Protein AF-A0A9R1DKD6-F1 (afdb_monomer_lite)

InterPro domains:
  IPR001099 Chalcone/stilbene synthase, N-terminal [PF00195] (12-68)
  IPR011141 Polyketide synthase, type III [PTHR11877] (12-68)
  IPR016039 Thiolase-like [G3DSA:3.40.47.10] (4-68)
  IPR016039 Thiolase-like [SSF53901] (11-68)

pLDDT: mean 88.77, std 13.73, range [42.34, 98.12]

Radius of gyration: 31.45 Å; chains: 1; bounding box: 58×48×68 Å

Organism: Triticum aestivum (NCBI:txid4565)

Sequence (68 aa):
MAPVETTAVTVEEAMRAQRAEGPATVLAIGTATPDNCVSQADYADYYFRVTKSEHLVDLRKKFKRMCK

Secondary structure (DSSP, 8-state):
----------HHHHHHHTPPPS------------S----HHHHHHHHHHHTT-TT-HHHHHHHHHHT-

Structure (mmCIF, N/CA/C/O backbone):
data_AF-A0A9R1DKD6-F1
#
_entry.id   AF-A0A9R1DKD6-F1
#
loop_
_atom_site.group_PDB
_atom_site.id
_atom_site.type_symbol
_atom_site.label_atom_id
_atom_site.label_alt_id
_atom_site.label_comp_id
_atom_site.label_asym_id
_atom_site.label_entity_id
_atom_site.label_seq_id
_atom_site.pdbx_PDB_ins_code
_atom_site.Cartn_x
_atom_site.Cartn_y
_atom_site.Cartn_z
_atom_site.occupancy
_atom_site.B_iso_or_equiv
_atom_site.auth_seq_id
_atom_site.auth_comp_id
_atom_site.auth_asym_id
_atom_site.auth_atom_id
_atom_site.pdbx_PDB_model_num
ATOM 1 N N . MET A 1 1 ? -36.086 38.054 52.057 1.00 42.34 1 MET A N 1
ATOM 2 C CA . MET A 1 1 ? -35.258 37.636 50.909 1.00 42.34 1 MET A CA 1
ATOM 3 C C . MET A 1 1 ? -34.972 36.157 51.109 1.00 42.34 1 MET A C 1
ATOM 5 O O . MET A 1 1 ? -34.266 35.832 52.053 1.00 42.34 1 MET A O 1
ATOM 9 N N . ALA A 1 2 ? -35.650 35.273 50.373 1.00 46.91 2 ALA A N 1
ATOM 10 C CA . ALA A 1 2 ? -35.446 33.827 50.503 1.00 46.91 2 ALA A CA 1
ATOM 11 C C . ALA A 1 2 ? -34.014 33.462 50.065 1.00 46.91 2 ALA A C 1
ATOM 13 O O . ALA A 1 2 ? -33.487 34.146 49.180 1.00 46.91 2 ALA A O 1
ATOM 14 N N . PRO A 1 3 ? -33.368 32.440 50.655 1.00 53.12 3 PRO A N 1
ATOM 15 C CA . PRO A 1 3 ? -32.086 31.996 50.148 1.00 53.12 3 PRO A CA 1
ATOM 16 C C . PRO A 1 3 ? -32.323 31.345 48.786 1.00 53.12 3 PRO A C 1
ATOM 18 O O . PRO A 1 3 ? -33.174 30.472 48.637 1.00 53.12 3 PRO A O 1
ATOM 21 N N . VAL A 1 4 ? -31.596 31.824 47.783 1.00 55.81 4 VAL A N 1
ATOM 22 C CA . VAL A 1 4 ? -31.490 31.166 46.485 1.00 55.81 4 VAL A CA 1
ATOM 23 C C . VAL A 1 4 ? -30.799 29.829 46.740 1.00 55.81 4 VAL A C 1
ATOM 25 O O . VAL A 1 4 ? -29.616 29.804 47.079 1.00 55.81 4 VAL A O 1
ATOM 28 N N . GLU A 1 5 ? -31.538 28.725 46.624 1.00 52.78 5 GLU A N 1
ATOM 29 C CA . GLU A 1 5 ? -30.958 27.385 46.535 1.00 52.78 5 GLU A CA 1
ATOM 30 C C . GLU A 1 5 ? -30.219 27.269 45.201 1.00 52.78 5 GLU A C 1
ATOM 32 O O . GLU A 1 5 ? -30.727 26.757 44.206 1.00 52.78 5 GLU A O 1
ATOM 37 N N . THR A 1 6 ? -28.989 27.773 45.165 1.00 56.84 6 THR A N 1
ATOM 38 C CA . THR A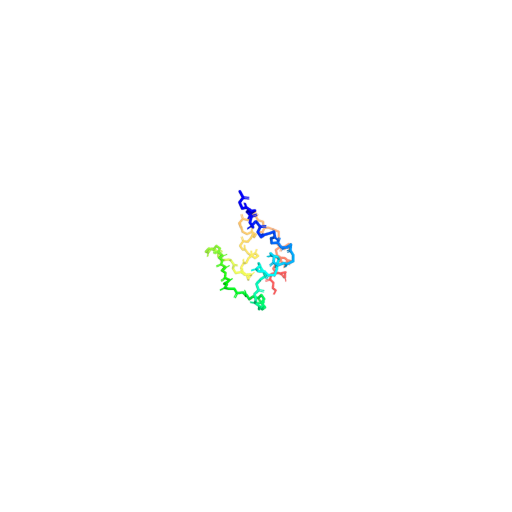 1 6 ? -28.026 27.327 44.167 1.00 56.84 6 THR A CA 1
ATOM 39 C C . THR A 1 6 ? -27.584 25.945 44.617 1.00 56.84 6 THR A C 1
ATOM 41 O O . THR A 1 6 ? -26.729 25.817 45.493 1.00 56.84 6 THR A O 1
ATOM 44 N N . THR A 1 7 ? -28.199 24.903 44.059 1.00 57.34 7 THR A N 1
ATOM 45 C CA . THR A 1 7 ? -27.736 23.523 44.212 1.00 57.34 7 THR A CA 1
ATOM 46 C C . THR A 1 7 ? -26.310 23.453 43.678 1.00 57.34 7 THR A C 1
ATOM 48 O O . THR A 1 7 ? -26.088 23.399 42.466 1.00 57.34 7 THR A O 1
ATOM 51 N N . ALA A 1 8 ? -25.329 23.541 44.573 1.00 67.19 8 ALA A N 1
ATOM 52 C CA . ALA A 1 8 ? -23.935 23.322 44.241 1.00 67.19 8 ALA A CA 1
ATOM 53 C C . ALA A 1 8 ? -23.797 21.846 43.863 1.00 67.19 8 ALA A C 1
ATOM 55 O O . ALA A 1 8 ? -23.685 20.986 44.732 1.00 67.19 8 ALA A O 1
ATOM 56 N N . VAL A 1 9 ? -23.892 21.555 42.563 1.00 73.19 9 VAL A N 1
ATOM 57 C CA . VAL A 1 9 ? -23.674 20.210 42.031 1.00 73.19 9 VAL A CA 1
ATOM 58 C C . VAL A 1 9 ? -22.269 19.800 42.438 1.00 73.19 9 VAL A C 1
ATOM 60 O O . VAL A 1 9 ? -21.299 20.519 42.170 1.00 73.19 9 VAL A O 1
ATOM 63 N N . THR A 1 10 ? -22.156 18.671 43.126 1.00 85.06 10 THR A N 1
ATOM 64 C CA . THR A 1 10 ? -20.846 18.180 43.536 1.00 85.06 10 THR A CA 1
ATOM 65 C C . THR A 1 10 ? -20.063 17.746 42.299 1.00 85.06 10 THR A C 1
ATOM 67 O O . THR A 1 10 ? -20.625 17.314 41.288 1.00 85.06 10 THR A O 1
ATOM 70 N N . VAL A 1 11 ? -18.736 17.854 42.356 1.00 84.75 11 VAL A N 1
ATOM 71 C CA . VAL A 1 11 ? -17.872 17.458 41.231 1.00 84.75 11 VAL A CA 1
ATOM 72 C C . VAL A 1 11 ? -18.103 15.987 40.851 1.00 84.75 11 VAL A C 1
ATOM 74 O O . VAL A 1 11 ? -18.078 15.638 39.673 1.00 84.75 11 VAL A O 1
ATOM 77 N N . GLU A 1 12 ? -18.398 15.135 41.832 1.00 83.44 12 GLU A N 1
ATOM 78 C CA . GLU A 1 12 ? -18.659 13.706 41.639 1.00 83.44 12 GLU A CA 1
ATOM 79 C C . GLU A 1 12 ? -19.958 13.437 40.863 1.00 83.44 12 GLU A C 1
ATOM 81 O O . GLU A 1 12 ? -19.970 12.616 39.941 1.00 83.44 12 GLU A O 1
ATOM 86 N N . GLU A 1 13 ? -21.040 14.155 41.176 1.00 86.88 13 GLU A N 1
ATOM 87 C CA . GLU A 1 13 ? -22.321 14.047 40.464 1.00 86.88 13 GLU A CA 1
ATOM 88 C C . GLU A 1 13 ? -22.206 14.543 39.022 1.00 86.88 13 GLU A C 1
ATOM 90 O O . GLU A 1 13 ? -22.678 13.876 38.096 1.00 86.88 13 GLU A O 1
ATOM 95 N N . ALA A 1 14 ? -21.513 15.667 38.821 1.00 87.19 14 ALA A N 1
ATOM 96 C CA . ALA A 1 14 ? -21.249 16.204 37.490 1.00 87.19 14 ALA A CA 1
ATOM 97 C C . ALA A 1 14 ? -20.438 15.215 36.632 1.00 87.19 14 ALA A C 1
ATOM 99 O O . ALA A 1 14 ? -20.781 14.967 35.475 1.00 87.19 14 ALA A O 1
ATOM 100 N N . MET A 1 15 ? -19.406 14.588 37.209 1.00 83.94 15 MET A N 1
ATOM 101 C CA . MET A 1 15 ? -18.597 13.581 36.518 1.00 83.94 15 MET A CA 1
ATOM 102 C C . MET A 1 15 ? -19.379 12.305 36.201 1.00 83.94 15 MET A C 1
ATOM 104 O O . MET A 1 15 ? -19.159 11.704 35.150 1.00 83.94 15 MET A O 1
ATOM 108 N N . ARG A 1 16 ? -20.286 11.873 37.086 1.00 87.81 16 ARG A N 1
ATOM 109 C CA . ARG A 1 16 ? -21.128 10.695 36.843 1.00 87.81 16 ARG A CA 1
ATOM 110 C C . ARG A 1 16 ? -22.109 10.935 35.696 1.00 87.81 16 ARG A C 1
ATOM 112 O O . ARG A 1 16 ? -22.234 10.062 34.845 1.00 87.81 16 ARG A O 1
ATOM 119 N N . ALA A 1 17 ? -22.746 12.106 35.650 1.00 88.75 17 ALA A N 1
ATOM 120 C CA . ALA A 1 17 ? -23.707 12.464 34.604 1.00 88.75 17 ALA A CA 1
ATOM 121 C C . ALA A 1 17 ? -23.075 12.581 33.203 1.00 88.75 17 ALA A C 1
ATOM 123 O O . ALA A 1 17 ? -23.762 12.412 32.202 1.00 88.75 17 ALA A O 1
ATOM 124 N N . GLN A 1 18 ? -21.770 12.861 33.124 1.00 88.44 18 GLN A N 1
ATOM 125 C CA . GLN A 1 18 ? -21.035 12.985 31.861 1.00 88.44 18 GLN A CA 1
ATOM 126 C C . GLN A 1 18 ? -20.456 11.662 31.335 1.00 88.44 18 GLN A C 1
ATOM 128 O O . GLN A 1 18 ? -19.949 11.629 30.211 1.00 88.44 18 GLN A O 1
ATOM 133 N N . ARG A 1 19 ? -20.474 10.575 32.119 1.00 89.69 19 ARG A N 1
ATOM 134 C CA . ARG A 1 19 ? -19.903 9.294 31.680 1.00 89.69 19 ARG A CA 1
ATOM 135 C C . ARG A 1 19 ? -20.770 8.648 30.605 1.00 89.69 19 ARG A C 1
ATOM 137 O O . ARG A 1 19 ? -21.985 8.571 30.736 1.00 89.69 19 ARG A O 1
ATOM 144 N N . ALA A 1 20 ? -20.114 8.115 29.577 1.00 90.31 20 ALA A N 1
ATOM 145 C CA . ALA A 1 20 ? -20.758 7.215 28.635 1.00 90.31 20 ALA A CA 1
ATOM 146 C C . ALA A 1 20 ? -21.099 5.889 29.327 1.00 90.31 20 ALA A C 1
ATOM 148 O O . ALA A 1 20 ? -20.304 5.357 30.109 1.00 90.31 20 ALA A O 1
ATOM 149 N N . GLU A 1 21 ? -22.269 5.348 29.013 1.00 89.44 21 GLU A N 1
ATOM 150 C CA . GLU A 1 21 ? -22.6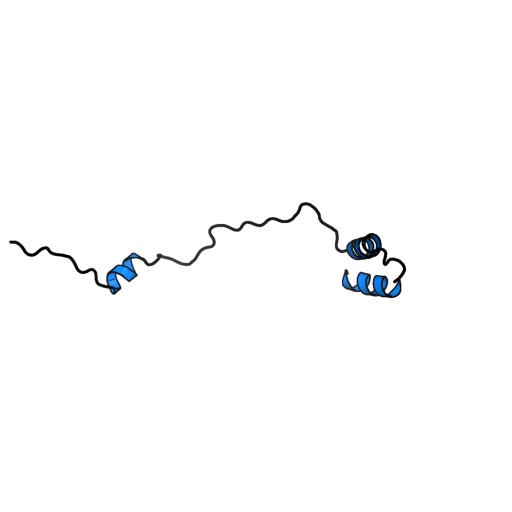81 4.023 29.457 1.00 89.44 21 GLU A CA 1
ATOM 151 C C . GLU A 1 21 ? -22.334 2.995 28.376 1.00 89.44 21 GLU A C 1
ATOM 153 O O . GLU A 1 21 ? -22.706 3.144 27.213 1.00 89.44 21 GLU A O 1
ATOM 158 N N . GLY A 1 22 ? -21.609 1.945 28.763 1.00 89.19 22 GLY A N 1
ATOM 159 C CA . GLY A 1 22 ? -21.263 0.832 27.880 1.00 89.19 22 GLY A CA 1
ATOM 160 C C . GLY A 1 22 ? -19.834 0.859 27.319 1.00 89.19 22 GLY A C 1
ATOM 161 O O . GLY A 1 22 ? -19.049 1.770 27.590 1.00 89.19 22 GLY A O 1
ATOM 162 N N . PRO A 1 23 ? -19.453 -0.197 26.585 1.00 95.00 23 PRO A N 1
ATOM 163 C CA . PRO A 1 23 ? -18.117 -0.331 26.021 1.00 95.00 23 PRO A CA 1
ATOM 164 C C . PRO A 1 23 ? -17.917 0.581 24.801 1.00 95.00 23 PRO A C 1
ATOM 166 O O . PRO A 1 23 ? -18.841 0.840 24.028 1.00 95.00 23 PRO A O 1
ATOM 169 N N . ALA A 1 24 ? -16.678 1.023 24.579 1.00 96.12 24 ALA A N 1
ATOM 170 C CA . ALA A 1 24 ? -16.317 1.747 23.364 1.00 96.12 24 ALA A CA 1
ATOM 171 C C . ALA A 1 24 ? -16.554 0.870 22.122 1.00 96.12 24 ALA A C 1
ATOM 173 O O . ALA A 1 24 ? -16.119 -0.281 22.077 1.00 96.12 24 ALA A O 1
ATOM 174 N N . THR A 1 25 ? -17.226 1.426 21.112 1.00 96.94 25 THR A N 1
ATOM 175 C CA . THR A 1 25 ? -17.602 0.708 19.886 1.00 96.94 25 THR A CA 1
ATOM 176 C C . THR A 1 25 ? -17.190 1.516 18.658 1.00 96.94 25 THR A C 1
ATOM 178 O O . THR A 1 25 ? -17.345 2.736 18.630 1.00 96.94 25 THR A O 1
ATOM 181 N N . VAL A 1 26 ? -16.661 0.846 17.631 1.00 95.94 26 VAL A N 1
ATOM 182 C CA . VAL A 1 26 ? -16.359 1.486 16.344 1.00 95.94 26 VAL A CA 1
ATOM 183 C C . VAL A 1 26 ? -17.672 1.777 15.620 1.00 95.94 26 VAL A C 1
ATOM 185 O O . VAL A 1 26 ? -18.398 0.851 15.273 1.00 95.94 26 VAL A O 1
ATOM 188 N N . LEU A 1 27 ? -17.968 3.057 15.387 1.00 97.12 27 LEU A N 1
ATOM 189 C CA . LEU A 1 27 ? -19.202 3.479 14.713 1.00 97.12 27 LEU A CA 1
ATOM 190 C C . LEU A 1 27 ? -19.075 3.473 13.184 1.00 97.12 27 LEU A C 1
ATOM 192 O O . LEU A 1 27 ? -20.052 3.206 12.491 1.00 97.12 27 LEU A O 1
ATOM 196 N N . ALA A 1 28 ? -17.882 3.756 12.655 1.00 97.44 28 ALA A N 1
ATOM 197 C CA . ALA A 1 28 ? -17.592 3.697 11.226 1.00 97.44 28 ALA A CA 1
ATOM 198 C C . ALA A 1 28 ? -16.082 3.607 10.961 1.00 97.44 28 ALA A C 1
ATOM 200 O O . ALA A 1 28 ? -15.271 4.091 11.751 1.00 97.44 28 ALA A O 1
ATOM 201 N N . ILE A 1 29 ? -15.722 3.032 9.811 1.00 97.00 29 ILE A N 1
ATOM 202 C CA . ILE A 1 29 ? -14.372 3.069 9.242 1.00 97.00 29 ILE A CA 1
ATOM 203 C C . ILE A 1 29 ? -14.505 3.502 7.783 1.00 97.00 29 ILE A C 1
ATOM 205 O O . ILE A 1 29 ? -15.292 2.924 7.037 1.00 97.00 29 ILE A O 1
ATOM 209 N N . GLY A 1 30 ? -13.732 4.509 7.383 1.00 97.56 30 GLY A N 1
ATOM 210 C CA . GLY A 1 30 ? -13.629 4.953 5.996 1.00 97.56 30 GLY A CA 1
ATOM 211 C C . GLY A 1 30 ? -12.184 4.889 5.514 1.00 97.56 30 GLY A C 1
ATOM 212 O O . GLY A 1 30 ? -11.272 5.279 6.241 1.00 97.56 30 GLY A O 1
ATOM 213 N N . THR A 1 31 ? -11.978 4.414 4.287 1.00 98.12 31 THR A N 1
ATOM 214 C CA . THR A 1 31 ? -10.668 4.360 3.621 1.00 98.12 31 THR A CA 1
ATOM 215 C C . THR A 1 31 ? -10.770 4.951 2.221 1.00 98.12 31 THR A C 1
ATOM 217 O O . THR A 1 31 ? -11.782 4.754 1.551 1.00 98.12 31 THR A O 1
ATOM 220 N N . ALA A 1 32 ? -9.713 5.610 1.752 1.00 97.81 32 ALA A N 1
ATOM 221 C CA . ALA A 1 32 ? -9.587 6.071 0.373 1.00 97.81 32 ALA A CA 1
ATOM 222 C C . ALA A 1 32 ? -8.150 5.852 -0.117 1.00 97.81 32 ALA A C 1
ATOM 224 O O . ALA A 1 32 ? -7.198 6.035 0.643 1.00 97.81 32 ALA A O 1
ATOM 225 N N . THR A 1 33 ? -7.997 5.478 -1.384 1.00 96.94 33 THR A N 1
ATOM 226 C CA . THR A 1 33 ? -6.705 5.325 -2.065 1.00 96.94 33 THR A CA 1
ATOM 227 C C . THR A 1 33 ? -6.743 6.063 -3.401 1.00 96.94 33 THR A C 1
ATOM 229 O O . THR A 1 33 ? -7.822 6.180 -3.978 1.00 96.94 33 THR A O 1
ATOM 232 N N . PRO A 1 34 ? -5.603 6.555 -3.918 1.00 97.06 34 PRO A N 1
ATOM 233 C CA . PRO A 1 34 ? -5.543 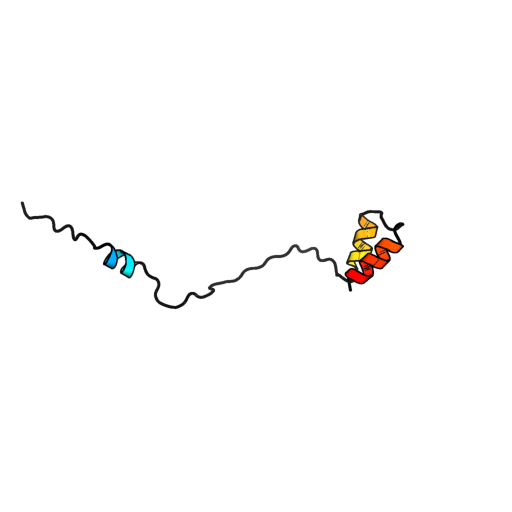7.107 -5.269 1.00 97.06 34 PRO A CA 1
ATOM 234 C C . PRO A 1 34 ? -5.968 6.077 -6.324 1.00 97.06 34 PRO A C 1
ATOM 236 O O . PRO A 1 34 ? -5.714 4.886 -6.152 1.00 97.06 34 PRO A O 1
ATOM 239 N N . ASP A 1 35 ? -6.534 6.541 -7.441 1.00 97.00 35 ASP A N 1
ATOM 240 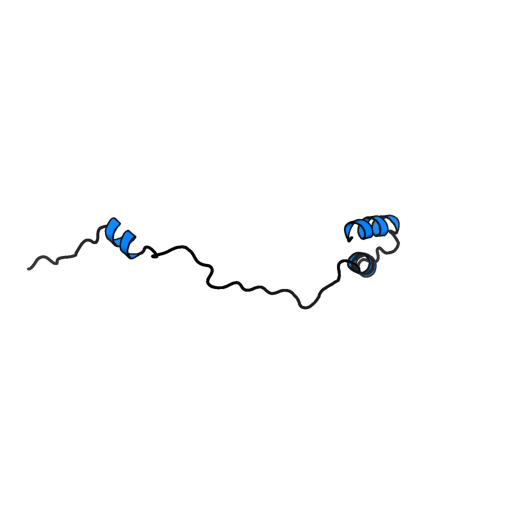C CA . ASP A 1 35 ? -6.973 5.661 -8.538 1.00 97.00 35 ASP A CA 1
ATOM 241 C C . ASP A 1 35 ? -5.804 4.924 -9.210 1.00 97.00 35 ASP A C 1
ATOM 243 O O . ASP A 1 35 ? -5.959 3.823 -9.739 1.00 97.00 35 ASP A O 1
ATOM 247 N N . ASN A 1 36 ? -4.615 5.535 -9.204 1.00 95.81 36 ASN A N 1
ATOM 248 C CA . ASN A 1 36 ? -3.435 4.941 -9.814 1.00 95.81 36 ASN A CA 1
ATOM 249 C C . ASN A 1 36 ? -2.874 3.811 -8.943 1.00 95.81 36 ASN A C 1
ATOM 251 O O . ASN A 1 36 ? -2.381 4.049 -7.839 1.00 95.81 36 ASN A O 1
ATOM 255 N N . CYS A 1 37 ? -2.863 2.601 -9.496 1.00 94.81 37 CYS A N 1
ATOM 256 C CA . CYS A 1 37 ? -2.305 1.414 -8.870 1.00 94.81 37 CYS A CA 1
ATOM 257 C C . CYS A 1 37 ? -1.240 0.796 -9.780 1.00 94.81 37 CYS A C 1
ATOM 259 O O . CYS A 1 37 ? -1.480 0.545 -10.960 1.00 94.81 37 CYS A O 1
ATOM 261 N N . VAL A 1 38 ? -0.059 0.531 -9.219 1.00 94.62 38 VAL A N 1
ATOM 262 C CA . VAL A 1 38 ? 1.026 -0.175 -9.908 1.00 94.62 38 VAL A CA 1
ATOM 263 C C . VAL A 1 38 ? 1.198 -1.533 -9.244 1.00 94.62 38 VAL A C 1
ATOM 265 O O . VAL A 1 38 ? 1.396 -1.609 -8.032 1.00 94.62 38 VAL A O 1
ATOM 268 N N . SER A 1 39 ? 1.122 -2.605 -10.033 1.00 94.94 39 SER A N 1
ATOM 269 C CA . SER A 1 39 ? 1.285 -3.964 -9.517 1.00 94.94 39 SER A CA 1
ATOM 270 C C . SER A 1 39 ? 2.711 -4.178 -8.991 1.00 94.94 39 SER A C 1
ATOM 272 O O . SER A 1 39 ? 3.683 -3.694 -9.575 1.00 94.94 39 SER A O 1
ATOM 274 N N . GLN A 1 40 ? 2.857 -4.941 -7.904 1.00 94.94 40 GLN A N 1
ATOM 275 C CA . GLN A 1 40 ? 4.173 -5.235 -7.325 1.00 94.94 40 GLN A CA 1
ATOM 276 C C . GLN A 1 40 ? 5.077 -6.007 -8.307 1.00 94.94 40 GLN A C 1
ATOM 278 O O . GLN A 1 40 ? 6.287 -5.782 -8.343 1.00 94.94 40 GLN A O 1
ATOM 283 N N . ALA A 1 41 ? 4.486 -6.864 -9.151 1.00 93.19 41 ALA A N 1
ATOM 284 C CA . ALA A 1 41 ? 5.202 -7.618 -10.180 1.00 93.19 41 ALA A CA 1
ATOM 285 C C . ALA A 1 41 ? 5.831 -6.701 -11.245 1.00 93.19 41 ALA A C 1
ATOM 287 O O . ALA A 1 41 ? 6.954 -6.952 -11.689 1.00 93.19 41 ALA A O 1
ATOM 288 N N . ASP A 1 42 ? 5.139 -5.612 -11.595 1.00 93.69 42 ASP A N 1
ATOM 289 C CA . ASP A 1 42 ? 5.578 -4.656 -12.615 1.00 93.69 42 ASP A CA 1
ATOM 290 C C . ASP A 1 42 ? 6.384 -3.487 -12.030 1.00 93.69 42 ASP A C 1
ATOM 292 O O . ASP A 1 42 ? 7.092 -2.793 -12.764 1.00 93.69 42 ASP A O 1
ATOM 296 N N . TYR A 1 43 ? 6.313 -3.264 -10.711 1.00 95.25 43 TYR A N 1
ATOM 297 C CA . TYR A 1 43 ? 6.866 -2.080 -10.049 1.00 95.25 43 TYR A CA 1
ATOM 298 C C . TYR A 1 43 ? 8.361 -1.895 -10.309 1.00 95.25 43 TYR A C 1
ATOM 300 O O . TYR A 1 43 ? 8.811 -0.792 -10.618 1.00 95.25 43 TYR A O 1
ATOM 308 N N . ALA A 1 44 ? 9.135 -2.980 -10.252 1.00 95.62 44 ALA A N 1
ATOM 309 C CA . ALA A 1 44 ? 10.566 -2.938 -10.531 1.00 95.62 44 ALA A CA 1
ATOM 310 C C . ALA A 1 44 ? 10.878 -2.476 -11.961 1.00 95.62 44 ALA A C 1
ATOM 312 O O . ALA A 1 44 ? 11.842 -1.747 -12.184 1.00 95.62 44 ALA A O 1
ATOM 313 N N . ASP A 1 45 ? 10.067 -2.877 -12.934 1.00 93.88 45 ASP A N 1
ATOM 314 C CA . ASP A 1 45 ? 10.266 -2.484 -14.326 1.00 93.88 45 ASP A CA 1
ATOM 315 C C . ASP A 1 45 ? 9.765 -1.065 -14.586 1.00 93.88 45 ASP A C 1
ATOM 317 O O . ASP A 1 45 ? 10.461 -0.273 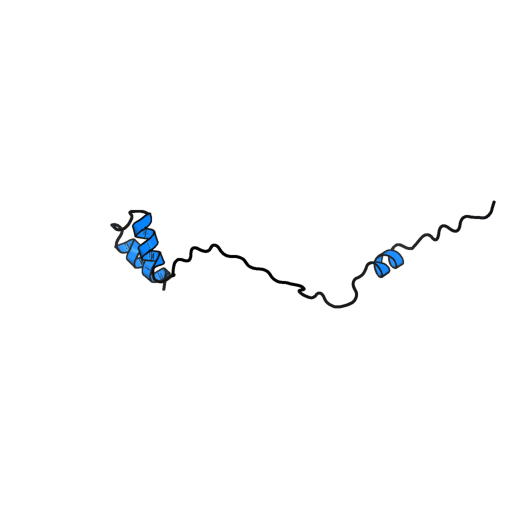-15.223 1.00 93.88 45 ASP A O 1
ATOM 321 N N . TYR A 1 46 ? 8.617 -0.708 -14.009 1.00 95.75 46 TYR A N 1
ATOM 322 C CA . TYR A 1 46 ? 8.081 0.649 -14.033 1.00 95.75 46 TYR A CA 1
ATOM 323 C C . TYR A 1 46 ? 9.065 1.670 -13.436 1.00 95.75 46 TYR A C 1
ATOM 325 O O . TYR A 1 46 ? 9.359 2.687 -14.068 1.00 95.75 46 TYR A O 1
ATOM 333 N N . TYR A 1 47 ? 9.615 1.378 -12.253 1.00 96.19 47 TYR A N 1
ATOM 334 C CA . TYR A 1 47 ? 10.498 2.278 -11.513 1.00 96.19 47 TYR A CA 1
ATOM 335 C C . TYR A 1 47 ? 11.794 2.572 -12.276 1.00 96.19 47 TYR A C 1
ATOM 337 O O . TYR A 1 47 ? 12.158 3.735 -12.450 1.00 96.19 47 TYR A O 1
ATOM 345 N N . PHE A 1 48 ? 12.480 1.543 -12.785 1.00 97.12 48 PHE A N 1
ATOM 346 C CA . PHE A 1 48 ? 13.749 1.726 -13.503 1.00 97.12 48 PHE A CA 1
ATOM 347 C C . PHE A 1 48 ? 13.559 2.398 -14.868 1.00 97.12 48 PHE A C 1
ATOM 349 O O . PHE A 1 48 ? 14.430 3.163 -15.286 1.00 97.12 48 PHE A O 1
ATOM 356 N N . ARG A 1 49 ? 12.410 2.181 -15.523 1.00 96.88 49 ARG A N 1
ATOM 357 C CA . ARG A 1 49 ? 12.038 2.877 -16.760 1.00 96.88 49 ARG A CA 1
ATOM 358 C C . ARG A 1 49 ? 11.795 4.366 -16.522 1.00 96.88 49 ARG A C 1
ATOM 360 O O . ARG A 1 49 ? 12.402 5.201 -17.186 1.00 96.88 49 ARG A O 1
ATOM 367 N N . VAL A 1 50 ? 10.944 4.720 -15.552 1.00 97.06 50 VAL A N 1
ATOM 368 C CA . VAL A 1 50 ? 10.565 6.128 -15.312 1.00 97.06 50 VAL A CA 1
ATOM 369 C C . VAL A 1 50 ? 11.734 6.962 -14.771 1.00 97.06 50 VAL A C 1
ATOM 371 O O . VAL A 1 50 ? 11.826 8.155 -15.045 1.00 97.06 50 VAL A O 1
ATOM 374 N N . THR A 1 51 ? 12.667 6.321 -14.059 1.00 97.38 51 THR A N 1
ATOM 375 C CA . THR A 1 51 ? 13.884 6.948 -13.516 1.00 97.38 51 THR A CA 1
ATOM 376 C C . THR A 1 51 ? 15.086 6.888 -14.466 1.00 97.38 51 THR A C 1
ATOM 378 O O . THR A 1 51 ? 16.171 7.322 -14.085 1.00 97.38 51 THR A O 1
ATOM 381 N N . LYS A 1 52 ? 14.933 6.355 -15.691 1.00 96.69 52 LYS A N 1
ATOM 382 C CA . LYS A 1 52 ? 16.015 6.194 -16.690 1.00 96.69 52 LYS A CA 1
ATOM 383 C C . LYS A 1 52 ? 17.226 5.389 -16.183 1.00 96.69 52 LYS A C 1
ATOM 385 O O . LYS A 1 52 ? 18.356 5.580 -16.631 1.00 96.69 52 LYS A O 1
ATOM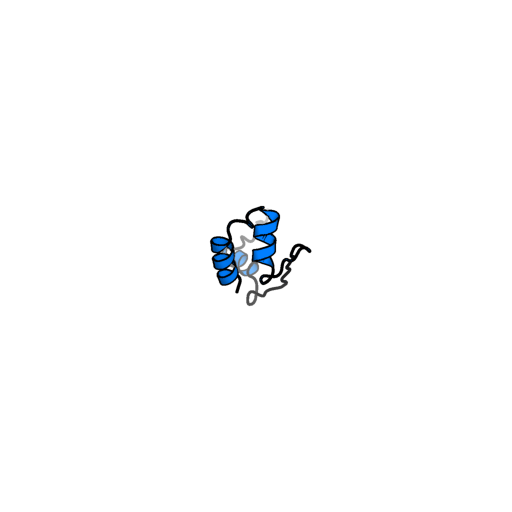 390 N N . SER A 1 53 ? 16.990 4.457 -15.264 1.00 96.69 53 SER A N 1
ATOM 391 C CA . SER A 1 53 ? 18.028 3.656 -14.599 1.00 96.69 53 SER A CA 1
ATOM 392 C C . SER A 1 53 ? 18.181 2.249 -15.186 1.00 96.69 53 SER A C 1
ATOM 394 O O . SER A 1 53 ? 18.825 1.392 -14.590 1.00 96.69 53 SER A O 1
ATOM 396 N N . GLU A 1 54 ? 17.605 1.976 -16.357 1.00 96.00 54 GLU A N 1
ATOM 397 C CA . GLU A 1 54 ? 17.533 0.636 -16.970 1.00 96.00 54 GLU A CA 1
ATOM 398 C C . GLU A 1 54 ? 18.901 -0.027 -17.200 1.00 96.00 54 GLU A C 1
ATOM 400 O O . GLU A 1 54 ? 18.996 -1.255 -17.208 1.00 96.00 54 GLU A O 1
ATOM 405 N N . HIS A 1 55 ? 19.955 0.783 -17.323 1.00 96.50 55 HIS A N 1
ATOM 406 C CA . HIS A 1 55 ? 21.345 0.353 -17.462 1.00 96.50 55 HIS A CA 1
ATOM 407 C C . HIS A 1 55 ? 21.926 -0.284 -16.183 1.00 96.50 55 HIS A C 1
ATOM 409 O O . HIS A 1 55 ? 22.908 -1.019 -16.255 1.00 96.50 55 HIS A O 1
ATOM 415 N N . LEU A 1 56 ? 21.318 -0.063 -15.011 1.00 96.25 56 LEU A N 1
ATOM 416 C CA . LEU A 1 56 ? 21.736 -0.647 -13.730 1.00 96.25 56 LEU A CA 1
ATOM 417 C C . LEU A 1 56 ? 21.164 -2.065 -13.554 1.00 96.25 56 LEU A C 1
ATOM 419 O O . LEU A 1 56 ? 20.359 -2.333 -12.657 1.00 96.25 56 LEU A O 1
ATOM 423 N N . VAL A 1 57 ? 21.571 -2.984 -14.433 1.00 95.44 57 VAL A N 1
ATOM 424 C CA . VAL A 1 57 ? 20.979 -4.328 -14.573 1.00 95.44 57 VAL A CA 1
ATOM 425 C C . VAL A 1 57 ? 21.070 -5.156 -13.285 1.00 95.44 57 VAL A C 1
ATOM 427 O O . VAL A 1 57 ? 20.078 -5.769 -12.880 1.00 95.44 57 VAL A O 1
ATOM 430 N N . ASP A 1 58 ? 22.212 -5.137 -12.593 1.00 96.38 58 ASP A N 1
ATOM 431 C CA . ASP A 1 58 ? 22.398 -5.891 -11.344 1.00 96.38 58 ASP A CA 1
ATOM 432 C C . ASP A 1 58 ? 21.530 -5.353 -10.206 1.00 96.38 58 ASP A C 1
ATOM 434 O O . ASP A 1 58 ? 20.926 -6.119 -9.444 1.00 96.38 58 ASP A O 1
ATOM 438 N N . LEU A 1 59 ? 21.407 -4.024 -10.124 1.00 96.31 59 LEU A N 1
ATOM 439 C CA . LEU A 1 59 ? 20.553 -3.372 -9.140 1.00 96.31 59 LEU A CA 1
ATOM 440 C C . LEU A 1 59 ? 19.081 -3.683 -9.421 1.00 96.31 59 LEU A C 1
ATOM 442 O O . LEU A 1 59 ? 18.360 -4.069 -8.502 1.00 96.31 59 LEU A O 1
ATOM 446 N N . ARG A 1 60 ? 18.655 -3.617 -10.688 1.00 94.25 60 ARG A N 1
ATOM 447 C CA . ARG A 1 60 ? 17.304 -4.006 -11.115 1.00 94.25 60 ARG A CA 1
ATOM 448 C C . ARG A 1 60 ? 17.017 -5.470 -10.786 1.00 94.25 60 ARG A C 1
ATOM 450 O O . ARG A 1 60 ? 15.936 -5.776 -10.294 1.00 94.25 60 ARG A O 1
ATOM 457 N N . LYS A 1 61 ? 17.977 -6.381 -10.984 1.00 95.50 61 LYS A N 1
ATOM 458 C CA . LYS A 1 61 ? 17.831 -7.805 -10.630 1.00 95.50 61 LYS A CA 1
ATOM 459 C C . LYS A 1 61 ? 17.678 -8.007 -9.120 1.00 95.50 61 LYS A C 1
ATOM 461 O O . LYS A 1 61 ? 16.814 -8.774 -8.691 1.00 95.50 61 LYS A O 1
ATOM 466 N N . LYS A 1 62 ? 18.473 -7.298 -8.308 1.00 96.44 62 LYS A N 1
ATOM 467 C CA . LYS A 1 62 ? 18.332 -7.306 -6.844 1.00 96.44 62 LYS A CA 1
ATOM 468 C C . LYS A 1 62 ? 16.974 -6.742 -6.419 1.00 96.44 62 LYS A C 1
ATOM 470 O O . LYS A 1 62 ? 16.327 -7.354 -5.576 1.00 96.44 62 LYS A O 1
ATOM 475 N N . PHE A 1 63 ? 16.539 -5.641 -7.028 1.00 95.69 63 PHE A N 1
ATOM 476 C CA . PHE A 1 63 ? 15.260 -4.989 -6.752 1.00 95.69 63 PHE A CA 1
ATOM 477 C C . PHE A 1 63 ? 14.067 -5.880 -7.110 1.00 95.69 63 PHE A C 1
ATOM 479 O O . PHE A 1 63 ? 13.209 -6.113 -6.268 1.00 95.69 63 PHE A O 1
ATOM 486 N N . LYS A 1 64 ? 14.084 -6.516 -8.289 1.00 94.88 64 LYS A N 1
ATOM 487 C CA . LYS A 1 64 ? 13.081 -7.514 -8.695 1.00 94.88 64 LYS A CA 1
ATOM 488 C C . LYS A 1 64 ? 12.918 -8.656 -7.698 1.00 94.88 64 LYS A C 1
ATOM 490 O O . LYS A 1 64 ? 11.812 -9.143 -7.526 1.00 94.88 64 LYS A O 1
ATOM 495 N N . ARG A 1 65 ? 14.001 -9.107 -7.061 1.00 94.94 65 ARG A N 1
ATOM 496 C CA . ARG A 1 65 ? 13.932 -10.147 -6.024 1.00 94.94 65 ARG A CA 1
ATOM 497 C C . ARG A 1 65 ? 13.279 -9.645 -4.732 1.00 94.94 65 ARG A C 1
ATOM 499 O O . ARG A 1 65 ? 12.689 -10.458 -4.045 1.00 94.94 65 ARG A O 1
ATOM 506 N N . MET A 1 66 ? 13.399 -8.356 -4.405 1.00 94.31 66 MET A N 1
ATOM 507 C CA . MET A 1 66 ? 12.724 -7.756 -3.243 1.00 94.31 66 MET A CA 1
ATOM 508 C C . MET A 1 66 ? 11.236 -7.490 -3.505 1.00 94.31 66 MET A C 1
ATOM 510 O O . MET A 1 66 ? 10.453 -7.456 -2.567 1.00 94.31 66 MET A O 1
ATOM 514 N N . CYS A 1 67 ? 10.849 -7.292 -4.768 1.00 92.75 67 CYS A N 1
ATOM 515 C CA . CYS A 1 67 ? 9.455 -7.116 -5.186 1.00 92.75 67 CYS A CA 1
ATOM 516 C C . CYS A 1 67 ? 8.701 -8.445 -5.414 1.00 92.75 67 CYS A C 1
ATOM 518 O O . CYS A 1 67 ? 7.591 -8.420 -5.935 1.00 92.75 67 CYS A O 1
ATOM 520 N N . LYS A 1 68 ? 9.294 -9.592 -5.070 1.00 79.56 68 LYS A N 1
ATOM 521 C CA . LYS A 1 68 ? 8.622 -10.898 -5.022 1.00 79.56 68 LYS A CA 1
ATOM 522 C C . LYS A 1 68 ? 8.315 -11.249 -3.578 1.00 79.56 68 LYS A C 1
ATOM 524 O O . LYS A 1 68 ? 7.252 -11.862 -3.366 1.00 79.56 68 LYS A O 1
#

Foldseek 3Di:
DDDPPPPPQDPVNVVVVPDDPDDDDDPDDDDDDDPDDDQLQCCLVVVCVVVVNVVVPVVSVVSNVVSD